Protein AF-A0A4Y2FHL4-F1 (afdb_monomer_lite)

pLDDT: mean 90.28, std 9.17, range [51.62, 98.31]

Organism: Araneus ventricosus (NCBI:txid182803)

Structure (mmCIF, N/CA/C/O backbone):
data_AF-A0A4Y2FHL4-F1
#
_entry.id   AF-A0A4Y2FHL4-F1
#
loop_
_atom_site.group_PDB
_atom_site.id
_atom_site.type_symbol
_atom_site.label_atom_id
_atom_site.label_alt_id
_atom_site.label_comp_id
_atom_site.label_asym_id
_atom_site.label_entity_id
_atom_site.label_seq_id
_atom_site.pdbx_PDB_ins_code
_atom_site.Cartn_x
_atom_site.Cartn_y
_atom_site.Cartn_z
_atom_site.occupancy
_atom_site.B_iso_or_equiv
_atom_site.auth_seq_id
_atom_site.auth_comp_id
_atom_site.auth_asym_id
_atom_site.auth_atom_id
_atom_site.pdbx_PDB_model_num
ATOM 1 N N . MET A 1 1 ? 1.681 26.586 -4.002 1.00 51.62 1 MET A N 1
ATOM 2 C CA . MET A 1 1 ? 2.089 25.466 -3.124 1.00 51.62 1 MET A CA 1
ATOM 3 C C . MET A 1 1 ? 2.380 24.261 -4.004 1.00 51.62 1 MET A C 1
ATOM 5 O O . MET A 1 1 ? 1.589 24.002 -4.900 1.00 51.62 1 MET A O 1
ATOM 9 N N . SER A 1 2 ? 3.513 23.582 -3.815 1.00 67.44 2 SER A N 1
ATOM 10 C CA . SER A 1 2 ? 3.850 22.358 -4.557 1.00 67.44 2 SER A CA 1
ATOM 11 C C . SER A 1 2 ? 3.529 21.154 -3.674 1.00 67.44 2 SER A C 1
ATOM 13 O O . SER A 1 2 ? 4.037 21.082 -2.556 1.00 67.44 2 SER A O 1
ATOM 15 N N . CYS A 1 3 ? 2.662 20.254 -4.138 1.0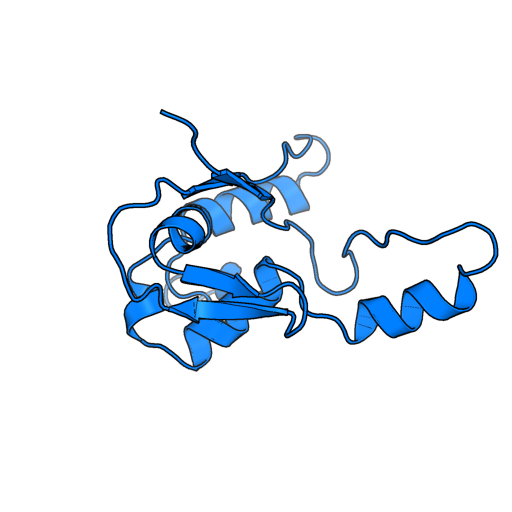0 75.88 3 CYS A N 1
ATOM 16 C CA . CYS A 1 3 ? 2.396 18.985 -3.464 1.00 75.88 3 CYS A CA 1
ATOM 17 C C . CYS A 1 3 ? 3.291 17.895 -4.064 1.00 75.88 3 CYS A C 1
ATOM 19 O O . CYS A 1 3 ? 3.451 17.800 -5.282 1.00 75.88 3 CYS A O 1
ATOM 21 N N . THR A 1 4 ? 3.882 17.059 -3.213 1.00 87.31 4 THR A N 1
ATOM 22 C CA . THR A 1 4 ? 4.641 15.893 -3.684 1.00 87.31 4 THR A CA 1
ATOM 23 C C . THR A 1 4 ? 3.667 14.747 -3.913 1.00 87.31 4 THR A C 1
ATOM 25 O O . THR A 1 4 ? 2.876 14.430 -3.032 1.00 87.31 4 THR A O 1
ATOM 28 N N . VAL A 1 5 ? 3.729 14.091 -5.070 1.00 89.12 5 VAL A N 1
ATOM 29 C CA . VAL A 1 5 ? 2.888 12.919 -5.357 1.00 89.12 5 VAL A CA 1
ATOM 30 C C . VAL A 1 5 ? 3.710 11.644 -5.209 1.00 89.12 5 VAL A C 1
ATOM 32 O O . VAL A 1 5 ? 4.761 11.500 -5.837 1.00 89.12 5 VAL A O 1
ATOM 35 N N . VAL A 1 6 ? 3.213 10.696 -4.416 1.00 93.25 6 VAL A N 1
ATOM 36 C CA . VAL A 1 6 ? 3.790 9.352 -4.286 1.00 93.25 6 VAL A CA 1
ATOM 37 C C . VAL A 1 6 ? 2.916 8.363 -5.045 1.00 93.25 6 VAL A C 1
ATOM 39 O O . VAL A 1 6 ? 1.717 8.262 -4.796 1.00 93.25 6 VAL A O 1
ATOM 42 N N . ARG A 1 7 ? 3.514 7.621 -5.984 1.00 94.00 7 ARG A N 1
ATOM 43 C CA . ARG A 1 7 ? 2.818 6.541 -6.692 1.00 94.00 7 ARG A CA 1
ATOM 44 C C . ARG A 1 7 ? 2.715 5.318 -5.788 1.00 94.00 7 ARG A C 1
ATOM 46 O O . ARG A 1 7 ? 3.729 4.776 -5.347 1.00 94.00 7 ARG A O 1
ATOM 53 N N . LEU A 1 8 ? 1.486 4.901 -5.534 1.00 96.50 8 LEU A N 1
ATOM 54 C CA . LEU A 1 8 ? 1.162 3.743 -4.716 1.00 96.50 8 LEU A CA 1
ATOM 55 C C . LEU A 1 8 ? 0.970 2.517 -5.608 1.00 96.50 8 LEU A C 1
ATOM 57 O O . LEU A 1 8 ? 0.328 2.604 -6.653 1.00 96.50 8 LEU A O 1
ATOM 61 N N . ALA A 1 9 ? 1.578 1.399 -5.229 1.00 96.19 9 ALA A N 1
ATOM 62 C CA . ALA A 1 9 ? 1.552 0.168 -5.997 1.00 96.19 9 ALA A CA 1
ATOM 63 C C . ALA A 1 9 ? 0.211 -0.554 -5.803 1.00 96.19 9 ALA A C 1
ATOM 65 O O . ALA A 1 9 ? -0.346 -0.567 -4.710 1.00 96.19 9 ALA A O 1
ATOM 66 N N . VAL A 1 10 ? -0.304 -1.160 -6.872 1.00 96.06 10 VAL A N 1
ATOM 67 C CA . VAL A 1 10 ? -1.520 -1.985 -6.844 1.00 96.06 10 VAL A CA 1
ATOM 68 C C . VAL A 1 10 ? -1.242 -3.215 -7.693 1.00 96.06 10 VAL A C 1
ATOM 70 O O . VAL A 1 10 ? -1.203 -3.129 -8.918 1.00 96.06 10 VAL A O 1
ATOM 73 N N . HIS A 1 11 ? -0.978 -4.339 -7.038 1.00 95.12 11 HIS A N 1
ATOM 74 C CA . HIS A 1 11 ? -0.645 -5.607 -7.679 1.00 95.12 11 HIS A CA 1
ATOM 75 C C . HIS A 1 11 ? -0.954 -6.765 -6.732 1.00 95.12 11 HIS A C 1
ATOM 77 O O . HIS A 1 11 ? -1.049 -6.560 -5.526 1.00 95.12 11 HIS A O 1
ATOM 83 N N . PHE A 1 12 ? -1.074 -7.967 -7.280 1.00 94.62 12 PHE A N 1
ATOM 84 C CA . PHE A 1 12 ? -1.107 -9.212 -6.514 1.00 94.62 12 PHE A CA 1
ATOM 85 C C . PHE A 1 12 ? 0.316 -9.699 -6.195 1.00 94.62 12 PHE A C 1
ATOM 87 O O . PHE A 1 12 ? 1.274 -9.156 -6.766 1.00 94.62 12 PHE A O 1
ATOM 94 N N . PRO A 1 13 ? 0.481 -10.702 -5.307 1.00 92.69 13 PRO A N 1
ATOM 95 C CA . PRO A 1 13 ? 1.754 -11.402 -5.152 1.00 92.69 13 PRO A CA 1
ATOM 96 C C . PRO A 1 13 ? 2.361 -11.758 -6.512 1.00 92.69 13 PRO A C 1
ATOM 98 O O . PRO A 1 13 ? 1.643 -12.184 -7.415 1.00 92.69 13 PRO A O 1
ATOM 101 N N . ASP A 1 14 ? 3.659 -11.501 -6.666 1.00 89.19 14 ASP A N 1
ATOM 102 C CA . ASP A 1 14 ? 4.456 -11.807 -7.863 1.00 89.19 14 ASP A CA 1
ATOM 103 C C . ASP A 1 14 ? 4.008 -11.133 -9.174 1.00 89.19 14 ASP A C 1
ATOM 105 O O . ASP A 1 14 ? 4.547 -11.409 -10.242 1.00 89.19 14 ASP A O 1
ATOM 109 N N . GLN A 1 15 ? 3.072 -10.182 -9.100 1.00 91.25 15 GLN A N 1
ATOM 110 C CA . GLN A 1 15 ? 2.606 -9.378 -10.235 1.00 91.25 15 GLN A CA 1
ATOM 111 C C . GLN A 1 15 ? 3.062 -7.912 -10.156 1.00 91.25 15 GLN A C 1
ATOM 113 O O . GLN A 1 15 ? 2.445 -7.023 -10.752 1.00 91.25 15 GLN A O 1
ATOM 118 N N . GLN A 1 16 ? 4.111 -7.620 -9.383 1.00 90.50 16 GLN A N 1
ATOM 119 C CA . GLN A 1 16 ? 4.711 -6.288 -9.330 1.00 90.50 16 GLN A CA 1
ATOM 120 C C . GLN A 1 16 ? 5.297 -5.879 -10.688 1.00 90.50 16 GLN A C 1
ATOM 122 O O . GLN A 1 16 ? 5.945 -6.663 -11.376 1.00 90.50 16 GLN A O 1
ATOM 127 N N . ALA A 1 17 ? 5.121 -4.609 -11.054 1.00 86.81 17 ALA A N 1
ATOM 128 C CA . ALA A 1 17 ? 5.764 -4.053 -12.238 1.00 86.81 17 ALA A CA 1
ATOM 129 C C . ALA A 1 17 ? 7.286 -3.968 -12.034 1.00 86.81 17 ALA A C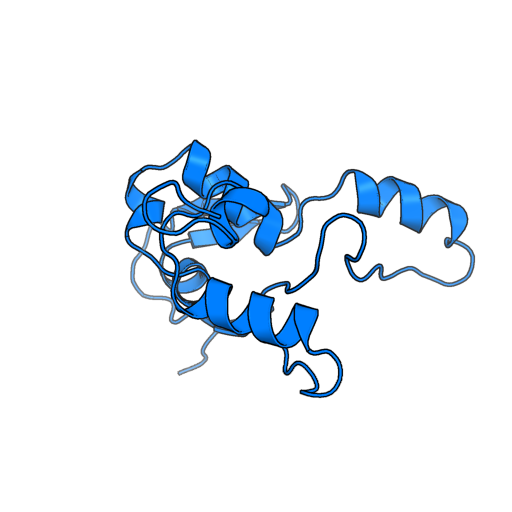 1
ATOM 131 O O . ALA A 1 17 ? 7.756 -3.379 -11.056 1.00 86.81 17 ALA A O 1
ATOM 132 N N . ILE A 1 18 ? 8.046 -4.511 -12.985 1.00 89.00 18 ILE A N 1
ATOM 133 C CA . ILE A 1 18 ? 9.511 -4.498 -12.989 1.00 89.00 18 ILE A CA 1
ATOM 134 C C . ILE A 1 18 ? 9.981 -3.517 -14.060 1.00 89.00 18 ILE A C 1
ATOM 136 O O . ILE A 1 18 ? 9.549 -3.586 -15.206 1.00 89.00 18 ILE A O 1
ATOM 140 N N . VAL A 1 19 ? 10.866 -2.597 -13.679 1.00 87.00 19 VAL A N 1
ATOM 141 C CA . VAL A 1 19 ? 11.543 -1.688 -14.612 1.00 87.00 19 VAL A CA 1
ATOM 142 C C . VAL A 1 19 ? 13.014 -2.074 -14.655 1.00 87.00 19 VAL A C 1
ATOM 144 O O . VAL A 1 19 ? 13.653 -2.194 -13.606 1.00 87.00 19 VAL A O 1
ATOM 147 N N . TYR A 1 20 ? 13.540 -2.263 -15.858 1.00 90.75 20 TYR A N 1
ATOM 148 C CA . TYR A 1 20 ? 14.915 -2.678 -16.112 1.00 90.75 20 TYR A CA 1
ATOM 149 C C . TYR A 1 20 ? 15.482 -1.944 -17.328 1.00 90.75 20 TYR A C 1
ATOM 151 O O . TYR A 1 20 ? 14.736 -1.326 -18.090 1.00 90.75 20 TYR A O 1
ATOM 159 N N . GLN A 1 21 ? 16.807 -1.955 -17.452 1.00 92.44 21 GLN A N 1
ATOM 160 C CA . GLN A 1 21 ? 17.500 -1.485 -18.648 1.00 92.44 21 GLN A CA 1
ATOM 161 C C . GLN A 1 21 ? 17.723 -2.662 -19.594 1.00 92.44 21 GLN A C 1
ATOM 163 O O . GLN A 1 21 ? 17.875 -3.789 -19.125 1.00 92.44 21 GLN A O 1
ATOM 168 N N . ASP A 1 22 ? 17.752 -2.377 -20.892 1.00 93.56 22 ASP A N 1
ATOM 169 C CA . ASP A 1 22 ? 18.034 -3.364 -21.938 1.00 93.56 22 ASP A CA 1
ATOM 170 C C . ASP A 1 22 ? 19.329 -4.131 -21.619 1.00 93.56 22 ASP A C 1
ATOM 172 O O . ASP A 1 22 ? 20.357 -3.518 -21.310 1.00 93.56 22 ASP A O 1
ATOM 176 N N . GLY A 1 23 ? 19.258 -5.463 -21.611 1.00 92.44 23 GLY A N 1
ATOM 177 C CA . GLY A 1 23 ? 20.364 -6.351 -21.235 1.00 92.44 23 GLY A CA 1
ATOM 178 C C . GLY A 1 23 ? 20.479 -6.670 -19.736 1.00 92.44 23 GLY A C 1
ATOM 179 O O . GLY A 1 23 ? 21.443 -7.316 -19.327 1.00 92.44 23 GLY A O 1
ATOM 180 N N . GLN A 1 24 ? 19.543 -6.214 -18.895 1.00 93.50 24 GLN A N 1
ATOM 181 C CA . GLN A 1 24 ? 19.480 -6.535 -17.458 1.00 93.50 24 GLN A CA 1
ATOM 182 C C . GLN A 1 24 ? 18.228 -7.335 -17.065 1.00 93.50 24 GLN A C 1
ATOM 184 O O . GLN A 1 24 ? 17.855 -7.352 -15.887 1.00 93.50 24 GLN A O 1
ATOM 189 N N . GLU A 1 25 ? 17.557 -7.958 -18.030 1.00 91.50 25 GLU A N 1
ATOM 190 C CA . GLU A 1 25 ? 16.311 -8.712 -17.860 1.00 91.50 25 GLU A CA 1
ATOM 191 C C . GLU A 1 25 ? 16.468 -9.799 -16.789 1.00 91.50 25 GLU A C 1
ATOM 193 O O . GLU A 1 25 ? 15.695 -9.852 -15.827 1.00 91.50 25 GLU A O 1
ATOM 198 N N . ASP A 1 26 ? 17.526 -10.604 -16.919 1.00 91.19 26 ASP A N 1
ATOM 199 C CA . ASP A 1 26 ? 17.792 -11.770 -16.071 1.00 91.19 26 ASP A CA 1
ATOM 200 C C . ASP A 1 26 ? 18.066 -11.385 -14.612 1.00 91.19 26 ASP A C 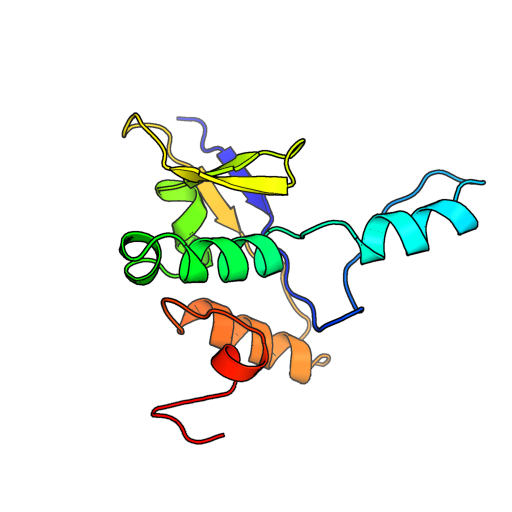1
ATOM 202 O O . ASP A 1 26 ? 17.708 -12.107 -13.682 1.00 91.19 26 ASP A O 1
ATOM 206 N N . GLU A 1 27 ? 18.649 -10.208 -14.382 1.00 91.31 27 GLU A N 1
ATOM 207 C CA . GLU A 1 27 ? 18.889 -9.688 -13.036 1.00 91.31 27 GLU A CA 1
ATOM 208 C C . GLU A 1 27 ? 17.677 -8.938 -12.466 1.00 91.31 27 GLU A C 1
ATOM 210 O O . GLU A 1 27 ? 17.547 -8.768 -11.250 1.00 91.31 27 GLU A O 1
ATOM 215 N N . ALA A 1 28 ? 16.780 -8.442 -13.318 1.00 90.12 28 ALA A N 1
ATOM 216 C CA . ALA A 1 28 ? 15.659 -7.619 -12.888 1.00 90.12 28 ALA A CA 1
ATOM 217 C C . ALA A 1 28 ? 14.614 -8.407 -12.103 1.00 90.12 28 ALA A C 1
ATOM 219 O O . ALA A 1 28 ? 14.116 -7.912 -11.089 1.00 90.12 28 ALA A O 1
ATOM 220 N N . VAL A 1 29 ? 14.328 -9.632 -12.540 1.00 87.44 29 VAL A N 1
ATOM 221 C CA . VAL A 1 29 ? 13.382 -10.544 -11.887 1.00 87.44 29 VAL A CA 1
ATOM 222 C C . VAL A 1 29 ? 13.795 -10.874 -10.444 1.00 87.44 29 VAL A C 1
ATOM 224 O O . VAL A 1 29 ? 13.018 -10.571 -9.533 1.00 87.44 29 VAL A O 1
ATOM 227 N N . PRO A 1 30 ? 15.007 -11.403 -10.166 1.00 89.88 30 PRO A N 1
ATOM 228 C CA . PRO A 1 30 ? 15.412 -11.730 -8.798 1.00 89.88 30 PRO A CA 1
ATOM 229 C C . PRO A 1 30 ? 15.531 -10.487 -7.903 1.00 89.88 30 PRO A C 1
ATOM 231 O O . PRO A 1 30 ? 15.177 -10.532 -6.721 1.00 89.88 30 PRO A O 1
ATOM 234 N N . ARG A 1 31 ? 15.951 -9.338 -8.454 1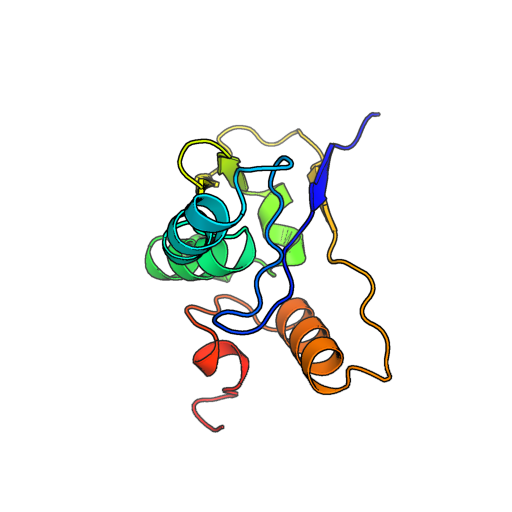.00 87.12 31 ARG A N 1
ATOM 235 C CA . ARG A 1 31 ? 15.933 -8.068 -7.708 1.00 87.12 31 ARG A CA 1
ATOM 236 C C . ARG A 1 31 ? 14.516 -7.655 -7.327 1.00 87.12 31 ARG A C 1
ATOM 238 O O . ARG A 1 31 ? 14.308 -7.180 -6.217 1.00 87.12 31 ARG A O 1
ATOM 245 N N . ALA A 1 32 ? 13.545 -7.798 -8.226 1.00 87.25 32 ALA A N 1
ATOM 246 C CA . ALA A 1 32 ? 12.162 -7.432 -7.945 1.00 87.25 32 ALA A CA 1
ATOM 247 C C . ALA A 1 32 ? 11.506 -8.364 -6.920 1.00 87.25 32 ALA A C 1
ATOM 249 O O . ALA A 1 32 ? 10.743 -7.884 -6.089 1.00 87.25 32 ALA A O 1
ATOM 250 N N . ALA A 1 33 ? 11.831 -9.659 -6.940 1.00 85.75 33 ALA A N 1
ATOM 251 C CA . ALA A 1 33 ? 11.287 -10.643 -6.001 1.00 85.75 33 ALA A CA 1
ATOM 252 C C . ALA A 1 33 ? 11.649 -10.345 -4.534 1.00 85.75 33 ALA A C 1
ATOM 254 O O . ALA A 1 33 ? 10.874 -10.626 -3.626 1.00 85.75 33 ALA A O 1
ATOM 255 N N . THR A 1 34 ? 12.816 -9.743 -4.291 1.00 85.12 34 THR A N 1
ATOM 256 C CA . THR A 1 34 ? 13.290 -9.399 -2.936 1.00 85.12 34 THR A CA 1
ATOM 257 C C . THR A 1 34 ? 12.954 -7.967 -2.519 1.00 85.12 34 THR A C 1
ATOM 259 O O . THR A 1 34 ? 13.101 -7.599 -1.351 1.00 85.12 34 THR A O 1
ATOM 262 N N . ARG A 1 35 ? 12.509 -7.129 -3.459 1.00 88.88 35 ARG A N 1
ATOM 263 C CA . ARG A 1 35 ? 12.323 -5.697 -3.241 1.00 88.88 35 ARG A CA 1
ATOM 264 C C . ARG A 1 35 ? 10.888 -5.388 -2.831 1.00 88.88 35 ARG A C 1
ATOM 266 O O . ARG A 1 35 ? 9.950 -5.627 -3.582 1.00 88.88 35 ARG A O 1
ATOM 273 N N . GLN A 1 36 ? 10.723 -4.755 -1.671 1.00 93.88 36 GLN A N 1
ATOM 274 C CA . GLN A 1 36 ? 9.407 -4.278 -1.246 1.00 93.88 36 GLN A CA 1
ATOM 275 C C . GLN A 1 36 ? 8.864 -3.212 -2.208 1.00 93.88 36 GLN A C 1
ATOM 277 O O . GLN A 1 36 ? 9.596 -2.334 -2.658 1.00 93.88 36 GLN A O 1
ATOM 282 N N . THR A 1 37 ? 7.568 -3.253 -2.498 1.00 95.81 37 THR A N 1
ATOM 283 C CA . THR A 1 37 ? 6.838 -2.161 -3.153 1.00 95.81 37 THR A CA 1
ATOM 284 C C . THR A 1 37 ? 6.251 -1.227 -2.095 1.00 95.81 37 THR A C 1
ATOM 286 O O . THR A 1 37 ? 6.278 -1.525 -0.903 1.00 95.81 37 THR A O 1
ATOM 289 N N . THR A 1 38 ? 5.674 -0.090 -2.495 1.00 97.19 38 THR A N 1
ATOM 290 C CA . THR A 1 38 ? 4.949 0.773 -1.544 1.00 97.19 38 THR A CA 1
ATOM 291 C C . THR A 1 38 ? 3.791 0.041 -0.862 1.00 97.19 38 THR A C 1
ATOM 293 O O . THR A 1 38 ? 3.447 0.398 0.261 1.00 97.19 38 THR A O 1
ATOM 296 N N . LEU A 1 39 ? 3.200 -0.967 -1.517 1.00 97.56 39 LEU A N 1
AT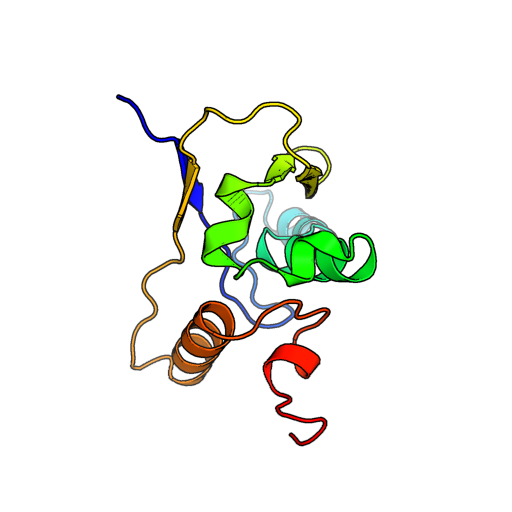OM 297 C CA . LEU A 1 39 ? 2.120 -1.797 -0.979 1.00 97.56 39 LEU A CA 1
ATOM 298 C C . LEU A 1 39 ? 2.643 -2.814 0.039 1.00 97.56 39 LEU A C 1
ATOM 300 O O . LEU A 1 39 ? 2.195 -2.827 1.179 1.00 97.56 39 LEU A O 1
ATOM 304 N N . THR A 1 40 ? 3.642 -3.620 -0.324 1.00 97.31 40 THR A N 1
ATOM 305 C CA . THR A 1 40 ? 4.182 -4.625 0.609 1.00 97.31 40 THR A CA 1
ATOM 306 C C . THR A 1 40 ? 4.915 -3.978 1.784 1.00 97.31 40 THR A C 1
ATOM 308 O O . THR A 1 40 ? 4.901 -4.510 2.887 1.00 97.31 40 THR A O 1
ATOM 311 N N . ALA A 1 41 ? 5.518 -2.804 1.582 1.00 97.94 41 ALA A N 1
ATOM 312 C CA . ALA A 1 41 ? 6.082 -2.019 2.673 1.00 97.94 41 ALA A CA 1
ATOM 313 C C . ALA A 1 41 ? 5.004 -1.446 3.601 1.00 97.94 41 ALA A C 1
ATOM 315 O O . ALA A 1 41 ? 5.287 -1.226 4.773 1.00 97.94 41 ALA A O 1
ATOM 316 N N . TRP A 1 42 ? 3.791 -1.168 3.105 1.00 98.31 42 TRP A N 1
ATOM 317 C CA . TRP A 1 42 ? 2.676 -0.733 3.955 1.00 98.31 42 TRP A CA 1
ATOM 318 C C . TRP A 1 42 ? 2.183 -1.876 4.842 1.00 98.31 42 TRP A C 1
ATOM 320 O O . TRP A 1 42 ? 1.990 -1.672 6.033 1.00 98.31 42 TRP A O 1
ATOM 330 N N . PHE A 1 43 ? 2.096 -3.093 4.302 1.00 97.94 43 PHE A N 1
ATOM 331 C CA . PHE A 1 43 ? 1.835 -4.284 5.111 1.00 97.94 43 PHE A CA 1
ATOM 332 C C . PHE A 1 43 ? 2.869 -4.455 6.221 1.00 97.94 43 PHE A C 1
ATOM 334 O O . PHE A 1 43 ? 2.517 -4.694 7.372 1.00 97.94 43 PHE A O 1
ATOM 341 N N . GLU A 1 44 ? 4.150 -4.302 5.883 1.00 98.06 44 GLU A N 1
ATOM 342 C CA . GLU A 1 44 ? 5.222 -4.412 6.867 1.00 98.06 44 GLU A CA 1
ATOM 343 C C . GLU A 1 44 ? 5.192 -3.266 7.884 1.00 98.06 44 GLU A C 1
ATOM 345 O O . GLU A 1 44 ? 5.425 -3.496 9.064 1.00 98.06 44 GLU A O 1
ATOM 350 N N . LEU A 1 45 ? 4.846 -2.047 7.468 1.00 98.25 45 LEU A N 1
ATOM 351 C CA . LEU A 1 45 ? 4.614 -0.937 8.390 1.00 98.25 45 LEU A CA 1
ATOM 352 C C . LEU A 1 45 ? 3.502 -1.282 9.389 1.00 98.25 45 LEU A C 1
ATOM 354 O O . LEU A 1 45 ? 3.725 -1.172 10.589 1.00 98.25 45 LEU A O 1
ATOM 358 N N . ASN A 1 46 ? 2.359 -1.769 8.904 1.00 98.00 46 ASN A N 1
ATOM 359 C CA . ASN A 1 46 ? 1.215 -2.106 9.747 1.00 98.00 46 ASN A CA 1
ATOM 360 C C . ASN A 1 46 ? 1.534 -3.222 10.750 1.00 98.00 46 ASN A C 1
ATOM 362 O O . ASN A 1 46 ? 0.997 -3.227 11.849 1.00 98.00 46 ASN A O 1
ATOM 366 N N . LYS A 1 47 ? 2.442 -4.151 10.443 1.00 97.62 47 LYS A N 1
ATOM 367 C CA . LYS A 1 47 ? 2.878 -5.148 11.439 1.00 97.62 47 LYS A CA 1
ATOM 368 C C . LYS A 1 47 ? 3.687 -4.548 12.590 1.00 97.62 47 LYS A C 1
ATOM 370 O O . LYS A 1 47 ? 3.723 -5.134 13.665 1.00 97.62 47 LYS A O 1
ATOM 375 N N . ASN A 1 48 ? 4.382 -3.439 12.341 1.00 97.25 48 ASN A N 1
ATOM 376 C CA . ASN A 1 48 ? 5.428 -2.923 13.223 1.00 97.25 48 ASN A CA 1
ATOM 377 C C . ASN A 1 48 ? 5.074 -1.582 13.896 1.00 97.25 48 ASN A C 1
ATOM 379 O O . ASN A 1 48 ? 5.764 -1.184 14.832 1.00 97.25 48 ASN A O 1
ATOM 383 N N . ASP A 1 49 ? 4.046 -0.870 13.428 1.00 96.56 49 ASP A N 1
ATOM 384 C CA . ASP A 1 49 ? 3.615 0.427 13.962 1.00 96.56 49 ASP A CA 1
ATOM 385 C C . ASP A 1 49 ? 2.085 0.481 14.078 1.00 96.56 49 ASP A C 1
ATOM 387 O O . ASP A 1 49 ? 1.389 0.628 13.075 1.00 96.56 49 ASP A O 1
ATOM 391 N N . GLU A 1 50 ? 1.552 0.394 15.297 1.00 95.88 50 GLU A N 1
ATOM 392 C CA . GLU A 1 50 ? 0.103 0.438 15.551 1.00 95.88 50 GLU A CA 1
ATOM 393 C C . GLU A 1 50 ? -0.546 1.748 15.081 1.00 95.88 50 GLU A C 1
ATOM 395 O O . GLU A 1 50 ? -1.689 1.739 14.635 1.00 95.88 50 GLU A O 1
ATOM 400 N N . ASP A 1 51 ? 0.177 2.875 15.097 1.00 95.69 51 ASP A N 1
ATOM 401 C CA . ASP A 1 51 ? -0.380 4.159 14.648 1.00 95.69 51 ASP A CA 1
ATOM 402 C C . ASP A 1 51 ? -0.731 4.136 13.155 1.00 95.69 51 ASP A C 1
ATOM 404 O O . ASP A 1 51 ? -1.677 4.788 12.714 1.00 95.69 51 ASP A O 1
ATOM 408 N N . SER A 1 52 ? -0.014 3.328 12.369 1.00 96.25 52 SER A N 1
ATOM 409 C CA . SER A 1 52 ? -0.276 3.202 10.936 1.00 96.25 52 SER A CA 1
ATOM 410 C C . SER A 1 52 ? -1.640 2.574 10.619 1.00 96.25 52 SER A C 1
ATOM 412 O O . SER A 1 52 ? -2.175 2.797 9.531 1.00 96.25 52 SER A O 1
ATOM 414 N N . HIS A 1 53 ? -2.257 1.876 11.584 1.00 96.75 53 HIS A N 1
ATOM 415 C CA . HIS A 1 53 ? -3.599 1.301 11.445 1.00 96.75 53 HIS A CA 1
ATOM 416 C C . HIS A 1 53 ? -4.692 2.367 11.385 1.00 96.75 53 HIS A C 1
ATOM 418 O O . HIS A 1 53 ? -5.790 2.082 10.919 1.00 96.75 53 HIS A O 1
ATOM 424 N N . ASN A 1 54 ? -4.394 3.603 11.786 1.00 96.00 54 ASN A N 1
ATOM 425 C CA . ASN A 1 54 ? -5.339 4.716 11.723 1.00 96.00 54 ASN A CA 1
ATOM 426 C C . ASN A 1 54 ? -5.472 5.319 10.314 1.00 96.00 54 ASN A C 1
ATOM 428 O O . ASN A 1 54 ? -6.327 6.179 10.099 1.00 96.00 54 ASN A O 1
ATOM 432 N N . TYR A 1 55 ? -4.647 4.892 9.351 1.00 95.81 55 TYR A N 1
ATOM 433 C CA . TYR A 1 55 ? -4.572 5.512 8.028 1.00 95.81 55 TYR A CA 1
ATOM 434 C C . TYR A 1 55 ? -4.828 4.512 6.899 1.00 95.81 55 TYR A C 1
ATOM 436 O O . TYR A 1 55 ? -4.309 3.393 6.883 1.00 95.81 55 TYR A O 1
ATOM 444 N N . LEU A 1 56 ? -5.611 4.940 5.903 1.00 96.44 56 LEU A N 1
ATOM 445 C CA . LEU A 1 56 ? -5.793 4.180 4.668 1.00 96.44 56 LEU A CA 1
ATOM 446 C C . LEU A 1 56 ? -4.490 4.159 3.882 1.00 96.44 56 LEU A C 1
ATOM 448 O O . LEU A 1 56 ? -3.690 5.093 3.959 1.00 96.44 56 LEU A O 1
ATOM 452 N N . TYR A 1 57 ? -4.321 3.154 3.025 1.00 97.38 57 TYR A N 1
ATOM 453 C CA . TYR A 1 57 ? -3.144 3.051 2.164 1.00 97.38 57 TYR A CA 1
ATOM 454 C C . TYR A 1 57 ? -2.869 4.338 1.358 1.00 97.38 57 TYR A C 1
ATOM 456 O O . TYR A 1 57 ? -1.716 4.739 1.186 1.00 97.38 57 TYR A O 1
ATOM 464 N N . THR A 1 58 ? -3.921 5.029 0.902 1.00 95.75 58 THR A N 1
ATOM 465 C CA . THR A 1 58 ? -3.817 6.314 0.185 1.00 95.75 58 THR A CA 1
ATOM 466 C C . THR A 1 58 ? -3.336 7.477 1.036 1.00 95.75 58 THR A C 1
ATOM 468 O O . THR A 1 58 ? -2.762 8.425 0.494 1.00 95.75 58 THR A O 1
ATOM 471 N N . ASP A 1 59 ? -3.546 7.393 2.344 1.00 94.88 59 ASP A N 1
ATOM 472 C CA . ASP A 1 59 ? -3.296 8.477 3.283 1.00 94.88 59 ASP A CA 1
ATOM 473 C C . ASP A 1 59 ? -1.933 8.340 3.954 1.00 94.88 59 ASP A C 1
ATOM 475 O O . ASP A 1 59 ? -1.359 9.355 4.340 1.00 94.88 59 ASP A O 1
ATOM 479 N N . ILE A 1 60 ? -1.356 7.131 3.980 1.00 95.62 60 ILE A N 1
ATOM 480 C CA . ILE A 1 60 ? -0.010 6.849 4.502 1.00 95.62 60 ILE A CA 1
ATOM 481 C C . ILE A 1 60 ? 1.036 7.889 4.077 1.00 95.62 60 ILE A C 1
ATOM 483 O O . ILE A 1 60 ? 1.763 8.353 4.953 1.00 95.62 60 ILE A O 1
ATOM 487 N N . PRO A 1 61 ? 1.126 8.338 2.806 1.00 94.56 61 PRO A N 1
ATOM 488 C CA . PRO A 1 61 ? 2.138 9.317 2.405 1.00 94.56 61 PRO A CA 1
ATOM 489 C C . PRO A 1 61 ? 2.041 10.679 3.104 1.00 94.56 61 PRO A C 1
ATOM 491 O O . PRO A 1 61 ? 3.032 11.407 3.114 1.00 94.56 61 PRO A O 1
ATOM 494 N N . HIS A 1 62 ? 0.887 11.030 3.683 1.00 91.75 62 HIS A N 1
ATOM 495 C CA . HIS A 1 62 ? 0.729 12.252 4.476 1.00 91.75 62 HIS A CA 1
ATOM 496 C C . HIS A 1 62 ? 1.449 12.157 5.830 1.00 91.75 62 HIS A C 1
ATOM 498 O O . HIS A 1 62 ? 1.935 13.169 6.331 1.00 91.75 62 HIS A O 1
ATOM 504 N N . TYR A 1 63 ? 1.559 10.948 6.392 1.00 92.56 63 TYR A N 1
ATOM 505 C CA . TYR A 1 63 ? 2.103 10.687 7.733 1.00 92.56 63 TYR A CA 1
ATOM 506 C C . TYR A 1 63 ? 3.464 9.975 7.705 1.00 92.56 63 TYR A C 1
ATOM 508 O O . TYR A 1 63 ? 4.236 10.039 8.663 1.00 92.56 63 TYR A O 1
ATOM 516 N N . TYR A 1 64 ? 3.794 9.323 6.590 1.00 94.38 64 TYR A N 1
ATOM 517 C CA . TYR A 1 64 ? 5.001 8.527 6.407 1.00 94.38 64 TYR A CA 1
ATOM 518 C C . TYR A 1 64 ? 5.693 8.866 5.085 1.00 94.38 64 TYR A C 1
ATOM 520 O O . TYR A 1 64 ? 5.065 9.046 4.043 1.00 94.38 64 TYR A O 1
ATOM 528 N N . ILE A 1 65 ? 7.027 8.886 5.092 1.00 93.12 65 ILE A N 1
ATOM 529 C CA . ILE A 1 65 ? 7.841 9.029 3.881 1.00 93.12 65 ILE A CA 1
ATOM 530 C C . ILE A 1 65 ? 8.314 7.654 3.423 1.00 93.12 65 ILE A C 1
ATOM 532 O O . ILE A 1 65 ? 8.871 6.885 4.206 1.00 93.12 65 ILE A O 1
ATOM 536 N N . PHE A 1 66 ? 8.163 7.373 2.128 1.00 94.31 66 PHE A N 1
ATOM 537 C CA . PHE A 1 66 ? 8.741 6.177 1.526 1.00 94.31 66 PHE A CA 1
ATOM 538 C C . PHE A 1 66 ? 10.235 6.366 1.244 1.00 94.31 66 PHE A C 1
ATOM 540 O O . PHE A 1 66 ? 10.630 7.129 0.355 1.00 94.31 66 PHE A O 1
ATOM 547 N N . ASN A 1 67 ? 11.078 5.643 1.975 1.00 93.75 67 ASN A N 1
ATOM 548 C CA . ASN A 1 67 ? 12.509 5.593 1.730 1.00 93.75 67 ASN A CA 1
ATOM 549 C C . ASN A 1 67 ? 12.796 4.638 0.568 1.00 93.75 67 ASN A C 1
ATOM 551 O O . ASN A 1 67 ? 12.721 3.426 0.724 1.00 93.75 67 ASN A O 1
ATOM 555 N N . LYS A 1 68 ? 13.161 5.179 -0.598 1.00 90.69 68 LYS A N 1
ATOM 556 C CA . LYS A 1 68 ? 13.417 4.392 -1.820 1.00 90.69 68 LYS A CA 1
ATOM 557 C C . LYS A 1 68 ? 14.706 3.560 -1.795 1.00 90.69 68 LYS A C 1
ATOM 559 O O . LYS A 1 68 ? 14.895 2.742 -2.691 1.00 90.69 68 LYS A O 1
ATOM 564 N N . ILE A 1 69 ? 15.596 3.801 -0.832 1.00 90.69 69 ILE A N 1
ATOM 565 C CA . ILE A 1 69 ? 16.838 3.035 -0.665 1.00 90.69 69 ILE A CA 1
ATOM 566 C C . ILE A 1 69 ? 16.550 1.823 0.220 1.00 90.69 69 ILE A C 1
ATOM 568 O O . ILE A 1 69 ? 16.798 0.694 -0.180 1.00 90.69 69 ILE A O 1
ATOM 572 N N . ALA A 1 70 ? 15.953 2.057 1.390 1.00 93.25 70 ALA A N 1
ATOM 573 C CA . ALA A 1 70 ? 15.580 1.000 2.329 1.00 93.25 70 ALA A CA 1
ATOM 574 C C . ALA A 1 70 ? 14.251 0.301 1.979 1.00 93.25 70 ALA A C 1
ATOM 576 O O . ALA A 1 70 ? 13.880 -0.658 2.643 1.00 93.25 70 ALA A O 1
ATOM 577 N N . MET A 1 71 ? 13.529 0.805 0.974 1.00 93.56 71 MET A N 1
ATOM 578 C CA . MET A 1 71 ? 12.214 0.344 0.511 1.00 93.56 71 MET A CA 1
ATOM 579 C C . MET A 1 71 ? 11.156 0.235 1.613 1.00 93.56 71 MET A C 1
ATOM 581 O O . MET A 1 71 ? 10.313 -0.648 1.575 1.00 93.56 71 MET A O 1
ATOM 585 N N . LYS A 1 72 ? 11.173 1.168 2.569 1.00 96.31 72 LYS A N 1
ATOM 586 C CA . LYS A 1 72 ? 10.302 1.151 3.752 1.00 96.31 72 LYS A CA 1
ATOM 587 C C . LYS A 1 72 ? 9.614 2.487 3.988 1.00 96.31 72 LYS A C 1
ATOM 589 O O . LYS A 1 72 ? 10.156 3.540 3.641 1.00 96.31 72 LYS A O 1
ATOM 594 N N . TRP A 1 73 ? 8.458 2.447 4.638 1.00 96.75 73 TRP A N 1
ATOM 595 C CA . TRP A 1 73 ? 7.817 3.640 5.183 1.00 96.75 73 TRP A CA 1
ATOM 596 C C . TRP A 1 73 ? 8.489 4.058 6.491 1.00 96.75 73 TRP A C 1
ATOM 598 O O . TRP A 1 73 ? 8.858 3.220 7.311 1.00 96.75 73 TRP A O 1
ATOM 608 N N . GLN A 1 74 ? 8.691 5.360 6.672 1.00 94.69 74 GLN A N 1
ATOM 609 C CA . GLN A 1 74 ? 9.275 5.934 7.883 1.00 94.69 74 GLN A CA 1
ATOM 610 C C . GLN A 1 74 ? 8.400 7.078 8.376 1.00 94.69 74 GLN A C 1
ATOM 612 O O . GLN A 1 74 ? 7.997 7.925 7.576 1.00 94.69 74 GLN A O 1
ATOM 617 N N . LYS A 1 75 ? 8.124 7.106 9.681 1.00 92.50 75 LYS A N 1
ATOM 618 C CA . LYS A 1 75 ? 7.261 8.115 10.298 1.00 92.50 75 LYS A CA 1
ATOM 619 C C . LYS A 1 75 ? 7.810 9.520 10.066 1.00 92.50 75 LYS A C 1
ATOM 621 O O . LYS A 1 75 ? 9.009 9.770 10.231 1.00 92.50 75 LYS A O 1
ATOM 626 N N . LEU A 1 76 ? 6.941 10.433 9.648 1.00 86.88 76 LEU A N 1
ATOM 627 C CA . LEU A 1 76 ? 7.304 11.818 9.392 1.00 86.88 76 LEU A CA 1
ATOM 628 C C . LEU A 1 76 ? 7.446 12.567 10.726 1.00 86.88 76 LEU A C 1
ATOM 630 O O . LEU A 1 76 ? 6.511 12.625 11.511 1.00 86.88 76 LEU A O 1
ATOM 634 N N . GLN A 1 77 ? 8.611 13.170 10.980 1.00 74.88 77 GLN A N 1
ATOM 635 C CA . GLN A 1 77 ? 8.852 13.922 12.224 1.00 74.88 77 GLN A CA 1
ATOM 636 C C . GLN A 1 77 ? 8.311 15.361 12.209 1.00 74.88 77 GLN A C 1
ATOM 638 O O . GLN A 1 77 ? 8.318 16.024 13.241 1.00 74.88 77 GLN A O 1
ATOM 643 N N . ARG A 1 78 ? 7.915 15.893 11.044 1.00 68.69 78 ARG A N 1
ATOM 644 C CA . ARG A 1 78 ? 7.453 17.282 10.897 1.00 68.69 78 ARG A CA 1
ATOM 645 C C . ARG A 1 78 ? 6.180 17.341 10.071 1.00 68.69 78 ARG A C 1
ATOM 647 O O . ARG A 1 78 ? 6.205 17.025 8.884 1.00 68.69 78 ARG A O 1
ATOM 654 N N . GLU A 1 79 ? 5.109 17.815 10.685 1.00 63.31 79 GLU A N 1
ATOM 655 C CA . GLU A 1 79 ? 3.876 18.185 9.997 1.00 63.31 79 GLU A CA 1
ATOM 656 C C . GLU A 1 79 ? 4.152 19.399 9.089 1.00 63.31 79 GLU A C 1
ATOM 658 O O . GLU A 1 79 ? 4.805 20.356 9.505 1.00 63.31 79 GLU A O 1
ATOM 663 N N . GLY A 1 80 ? 3.727 19.356 7.820 1.00 61.47 80 GLY A N 1
ATOM 664 C CA . GLY A 1 80 ? 3.805 20.531 6.933 1.00 61.47 80 GLY A CA 1
ATOM 665 C C . GLY A 1 80 ? 4.174 20.283 5.469 1.00 61.47 80 GLY A C 1
ATOM 666 O O . GLY A 1 80 ? 4.056 21.200 4.657 1.00 61.47 80 GLY A O 1
ATOM 667 N N . LYS A 1 81 ? 4.587 19.069 5.076 1.00 70.44 81 LYS A N 1
ATOM 668 C CA . LYS A 1 81 ? 4.678 18.707 3.649 1.00 70.44 81 LYS A CA 1
ATOM 669 C C . LYS A 1 81 ? 3.379 18.048 3.204 1.00 70.44 81 LYS A C 1
ATOM 671 O O . LYS A 1 81 ? 3.080 16.937 3.615 1.00 70.44 81 LYS A O 1
ATOM 676 N N . GLN A 1 82 ? 2.644 18.714 2.317 1.00 78.31 82 GLN A N 1
ATOM 677 C CA . GLN A 1 82 ? 1.482 18.119 1.667 1.00 78.31 82 GLN A CA 1
ATOM 678 C C . GLN A 1 82 ? 1.959 17.078 0.643 1.00 78.31 82 GLN A C 1
ATOM 680 O O . GLN A 1 82 ? 2.491 17.423 -0.420 1.00 78.31 82 GLN A O 1
ATOM 685 N N . VAL A 1 83 ? 1.817 15.801 0.992 1.00 88.06 83 VAL A N 1
ATOM 686 C CA . VAL A 1 83 ? 2.191 14.664 0.146 1.00 88.06 83 VAL A CA 1
ATOM 687 C C . VAL A 1 83 ? 0.947 13.844 -0.146 1.00 88.06 83 VAL A C 1
ATOM 689 O O . VAL A 1 83 ? 0.303 13.370 0.774 1.00 88.06 83 VAL A O 1
ATOM 692 N N . ILE A 1 84 ? 0.631 13.652 -1.423 1.00 87.81 84 ILE A N 1
ATOM 693 C CA . ILE A 1 84 ? -0.574 12.938 -1.848 1.00 87.81 84 ILE A CA 1
ATOM 694 C C . ILE A 1 84 ? -0.185 11.548 -2.351 1.00 87.81 84 ILE A C 1
ATOM 696 O O . ILE A 1 84 ? 0.616 11.413 -3.285 1.00 87.81 84 ILE A O 1
ATOM 700 N N . GLY A 1 85 ? -0.778 10.511 -1.761 1.00 91.94 85 GLY A N 1
ATOM 701 C CA . GLY A 1 85 ? -0.725 9.150 -2.280 1.00 91.94 85 GLY A CA 1
ATOM 702 C C . GLY A 1 85 ? -1.648 8.980 -3.479 1.00 91.94 85 GLY A C 1
ATOM 703 O O . GLY A 1 85 ? -2.837 9.278 -3.409 1.00 91.94 85 GLY A O 1
ATOM 704 N N . ARG A 1 86 ? -1.118 8.495 -4.606 1.00 94.56 86 ARG A N 1
ATOM 705 C CA . ARG A 1 86 ? -1.907 8.274 -5.821 1.00 94.56 86 ARG A CA 1
ATOM 706 C C . ARG A 1 86 ? -1.756 6.846 -6.315 1.00 94.56 86 ARG A C 1
ATOM 708 O O . ARG A 1 86 ? -0.689 6.452 -6.787 1.00 94.56 86 ARG A O 1
ATOM 715 N N . MET A 1 87 ? -2.848 6.090 -6.232 1.00 94.50 87 MET A N 1
ATOM 716 C CA . MET A 1 87 ? -2.954 4.778 -6.866 1.00 94.50 87 MET A CA 1
ATOM 717 C C . MET A 1 87 ? -3.177 4.916 -8.378 1.00 94.50 87 MET A C 1
ATOM 719 O O . MET A 1 87 ? -3.861 5.855 -8.808 1.00 94.50 87 MET A O 1
ATOM 723 N N . PRO A 1 88 ? -2.628 3.997 -9.191 1.00 91.25 88 PRO A N 1
ATOM 724 C CA . PRO A 1 88 ? -2.869 3.965 -10.623 1.00 91.25 88 PRO A CA 1
ATOM 725 C C . PRO A 1 88 ? -4.356 3.769 -10.935 1.00 91.25 88 PRO A C 1
ATOM 727 O O . PRO A 1 88 ? -5.141 3.246 -10.135 1.00 91.25 88 PRO A O 1
ATOM 730 N N . VAL A 1 89 ? -4.736 4.205 -12.134 1.00 89.94 89 VAL A N 1
ATOM 731 C CA . VAL A 1 89 ? -6.011 3.814 -12.734 1.00 89.94 89 VAL A CA 1
ATOM 732 C C . VAL A 1 89 ? -5.898 2.339 -13.103 1.00 89.94 89 VAL A C 1
ATOM 734 O O . VAL A 1 89 ? -4.915 1.934 -13.718 1.00 89.94 89 VAL A O 1
ATOM 737 N N . VAL A 1 90 ? -6.893 1.551 -12.709 1.00 90.69 90 VAL A N 1
ATOM 738 C CA . VAL A 1 90 ? -7.002 0.135 -13.068 1.00 90.69 90 VAL A CA 1
ATOM 739 C C . VAL A 1 90 ? -8.183 -0.005 -14.021 1.00 90.69 90 VAL A C 1
ATOM 741 O O . VAL A 1 90 ? -9.248 0.556 -13.757 1.00 90.69 90 VAL A O 1
ATOM 744 N N . ASN A 1 91 ? -7.976 -0.694 -15.145 1.00 88.31 91 ASN A N 1
ATOM 745 C CA . ASN A 1 91 ? -9.033 -0.965 -16.118 1.00 88.31 91 ASN A CA 1
ATOM 746 C C . ASN A 1 91 ? -10.103 -1.859 -15.468 1.00 88.31 91 ASN A C 1
ATOM 748 O O . ASN A 1 91 ? -9.764 -2.837 -14.815 1.00 88.31 91 ASN A O 1
ATOM 752 N N . ILE A 1 92 ? -11.384 -1.549 -15.675 1.00 85.81 92 ILE A N 1
ATOM 753 C CA . ILE A 1 92 ? -12.518 -2.334 -15.158 1.00 85.81 92 ILE A CA 1
ATOM 754 C C . ILE A 1 92 ? -12.512 -3.772 -15.709 1.00 85.81 92 ILE A C 1
ATOM 756 O O . ILE A 1 92 ? -12.987 -4.683 -15.040 1.00 85.81 92 ILE A O 1
ATOM 760 N N . GLN A 1 93 ? -11.946 -3.990 -16.902 1.00 93.31 93 GLN A N 1
ATOM 761 C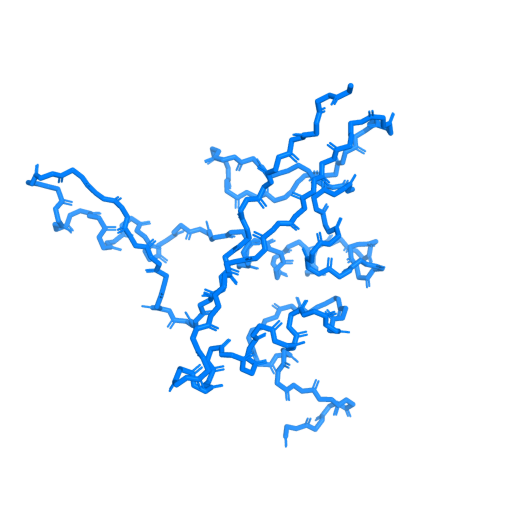 CA . GLN A 1 93 ? -11.775 -5.332 -17.474 1.00 93.31 93 GLN A CA 1
ATOM 762 C C . GLN A 1 93 ? -10.786 -6.202 -16.681 1.00 93.31 93 GLN A C 1
ATOM 764 O O . GLN A 1 93 ? -10.873 -7.423 -16.740 1.00 93.31 93 GLN A O 1
ATOM 769 N N . ASP A 1 94 ? -9.874 -5.588 -15.922 1.00 92.69 94 ASP A N 1
ATOM 770 C CA . ASP A 1 94 ? -9.028 -6.268 -14.938 1.00 92.69 94 ASP A CA 1
ATOM 771 C C . ASP A 1 94 ? -9.776 -6.296 -13.597 1.00 92.69 94 ASP A C 1
ATOM 773 O O . ASP A 1 94 ? -9.474 -5.552 -12.658 1.00 92.69 94 ASP A O 1
ATOM 777 N N . SER A 1 95 ? -10.844 -7.099 -13.556 1.00 92.75 95 SER A N 1
ATOM 778 C CA . SER A 1 95 ? -11.820 -7.104 -12.462 1.00 92.75 95 SER A CA 1
ATOM 779 C C . SER A 1 95 ? -11.178 -7.393 -11.108 1.00 92.75 95 SER A C 1
ATOM 781 O O . SER A 1 95 ? -11.521 -6.756 -10.114 1.00 92.75 95 SER A O 1
ATOM 783 N N . GLU A 1 96 ? -10.212 -8.310 -11.060 1.00 93.19 96 GLU A N 1
ATOM 784 C CA . GLU A 1 96 ? -9.524 -8.679 -9.823 1.00 93.19 96 GLU A CA 1
ATOM 785 C C . GLU A 1 96 ? -8.705 -7.513 -9.268 1.00 93.19 96 GLU A C 1
ATOM 787 O O . GLU A 1 96 ? -8.850 -7.141 -8.099 1.00 93.19 96 GLU A O 1
ATOM 792 N N . ARG A 1 97 ? -7.874 -6.876 -10.103 1.00 94.44 97 ARG A N 1
ATOM 793 C CA . ARG A 1 97 ? -7.057 -5.740 -9.664 1.00 94.44 97 ARG A CA 1
ATOM 794 C C . ARG A 1 97 ? -7.917 -4.512 -9.372 1.00 94.44 97 ARG A C 1
ATOM 796 O O . ARG A 1 97 ? -7.570 -3.712 -8.500 1.00 94.44 97 ARG A O 1
ATOM 803 N N . TYR A 1 98 ? -9.044 -4.359 -10.068 1.00 94.31 98 TYR A N 1
ATOM 804 C CA . TYR A 1 98 ? -10.028 -3.321 -9.779 1.00 94.31 98 TYR A CA 1
ATOM 805 C C . TYR A 1 98 ? -10.638 -3.515 -8.382 1.00 94.31 98 TYR A C 1
ATOM 807 O O . TYR A 1 98 ? -10.641 -2.573 -7.587 1.00 94.31 98 TYR A O 1
ATOM 815 N N . CYS A 1 99 ? -11.058 -4.737 -8.037 1.00 93.62 99 CYS A N 1
ATOM 816 C CA . CYS A 1 99 ? -11.522 -5.084 -6.691 1.00 93.62 99 CYS A CA 1
ATOM 817 C C . CYS A 1 99 ? -10.435 -4.852 -5.633 1.00 93.62 99 CYS A C 1
ATOM 819 O O . CYS A 1 99 ? -10.698 -4.205 -4.621 1.00 93.62 99 CYS A O 1
ATOM 821 N N . LEU A 1 100 ? -9.193 -5.278 -5.890 1.00 95.12 100 LEU A N 1
ATOM 822 C CA . LEU A 1 100 ? -8.058 -5.012 -4.999 1.00 95.12 100 LEU A CA 1
ATOM 823 C C . LEU A 1 100 ? -7.880 -3.510 -4.738 1.00 95.12 100 LEU A C 1
ATOM 825 O O . LEU A 1 100 ? -7.717 -3.088 -3.594 1.00 95.12 100 LEU A O 1
ATOM 829 N N . ARG A 1 101 ? -7.955 -2.681 -5.784 1.00 95.19 101 ARG A N 1
ATOM 830 C CA . ARG A 1 101 ? -7.877 -1.222 -5.650 1.00 95.19 101 ARG A CA 1
ATOM 831 C C . ARG A 1 101 ? -8.987 -0.671 -4.751 1.00 95.19 101 ARG A C 1
ATOM 833 O O . ARG A 1 101 ? -8.740 0.273 -4.007 1.00 95.19 101 ARG A O 1
ATOM 840 N N . LEU A 1 102 ? -10.200 -1.222 -4.823 1.00 94.62 102 LEU A N 1
ATOM 841 C CA . LEU A 1 102 ? -11.307 -0.821 -3.950 1.00 94.62 102 LEU A CA 1
ATOM 842 C C . LEU A 1 102 ? -11.069 -1.222 -2.491 1.00 94.62 102 LEU A C 1
ATOM 844 O O . LEU A 1 102 ? -11.349 -0.420 -1.602 1.00 94.62 102 LEU A O 1
ATOM 848 N N . LEU A 1 103 ? -10.520 -2.413 -2.245 1.00 95.38 103 LEU A N 1
ATOM 849 C CA . LEU A 1 103 ? -10.167 -2.866 -0.896 1.00 95.38 103 LEU A CA 1
ATOM 850 C C . LEU A 1 103 ? -9.098 -1.960 -0.273 1.00 95.38 103 LEU A C 1
ATOM 852 O O . LEU A 1 103 ? -9.265 -1.488 0.848 1.00 95.38 103 LEU A O 1
ATOM 856 N N . LEU A 1 104 ? -8.061 -1.614 -1.039 1.00 96.38 104 LEU A N 1
ATOM 857 C CA . LEU A 1 104 ? -6.998 -0.694 -0.613 1.00 96.38 104 LEU A CA 1
ATOM 858 C C . LEU A 1 104 ? -7.493 0.727 -0.290 1.00 96.38 104 LEU A C 1
ATOM 860 O O . LEU A 1 104 ? -6.838 1.448 0.458 1.00 96.38 104 LEU A O 1
ATOM 864 N N . LEU A 1 105 ? -8.634 1.142 -0.847 1.00 95.00 105 LEU A N 1
ATOM 865 C CA . LEU A 1 105 ? -9.266 2.431 -0.543 1.00 95.00 105 LEU A CA 1
ATOM 866 C C . LEU A 1 105 ? -10.090 2.426 0.746 1.00 95.00 105 LEU A C 1
ATOM 868 O O . LEU A 1 105 ? -10.537 3.490 1.162 1.00 95.00 105 LEU A O 1
ATOM 872 N N . ARG A 1 106 ? -10.376 1.257 1.324 1.00 93.69 106 ARG A N 1
ATOM 873 C CA . ARG A 1 106 ? -11.362 1.130 2.406 1.00 93.69 106 ARG A CA 1
ATOM 874 C C . ARG A 1 106 ? -10.839 0.408 3.635 1.00 93.69 106 ARG A C 1
ATOM 876 O O . ARG A 1 106 ? -11.322 0.688 4.727 1.00 93.69 106 ARG A O 1
ATOM 883 N N . LYS A 1 107 ? -9.893 -0.517 3.472 1.00 94.38 107 LYS A N 1
ATOM 884 C CA . LYS A 1 107 ? -9.365 -1.293 4.590 1.00 94.38 107 LYS A CA 1
ATOM 885 C C . LYS A 1 107 ? -8.192 -0.573 5.251 1.00 94.38 107 LYS A C 1
ATOM 887 O O . LYS A 1 107 ? -7.206 -0.227 4.601 1.00 94.38 107 LYS A O 1
ATOM 892 N N . LEU A 1 108 ? -8.324 -0.385 6.557 1.00 95.56 108 LEU A N 1
ATOM 893 C CA . LEU A 1 108 ? -7.294 0.126 7.451 1.00 95.56 108 LEU A CA 1
ATOM 894 C C . LEU A 1 108 ? -6.401 -1.008 7.959 1.00 95.56 108 LEU A C 1
ATOM 896 O O . LEU A 1 108 ? -6.850 -2.149 8.055 1.00 95.56 108 LEU A O 1
ATOM 900 N N . GLY A 1 109 ? -5.146 -0.684 8.277 1.00 95.62 109 GLY A N 1
ATOM 901 C CA . GLY A 1 109 ? -4.250 -1.570 9.031 1.00 95.62 109 GLY A CA 1
ATOM 902 C C . GLY A 1 109 ? -3.932 -2.922 8.390 1.00 95.62 109 GLY A C 1
ATOM 903 O O . GLY A 1 109 ? -3.441 -3.805 9.084 1.00 95.62 109 GLY A O 1
ATOM 904 N N . ALA A 1 110 ? -4.186 -3.112 7.089 1.00 96.69 110 ALA A N 1
ATOM 905 C CA . ALA A 1 110 ? -4.021 -4.426 6.477 1.00 96.69 110 ALA A CA 1
ATOM 906 C C . ALA A 1 110 ? -2.556 -4.896 6.540 1.00 96.69 110 ALA A C 1
ATOM 908 O O . ALA A 1 110 ? -1.663 -4.175 6.095 1.00 96.69 110 ALA A O 1
ATOM 909 N N . VAL A 1 111 ? -2.289 -6.096 7.057 1.00 96.88 111 VAL A N 1
ATOM 910 C CA . VAL A 1 111 ? -0.908 -6.608 7.246 1.00 96.88 111 VAL A CA 1
ATOM 911 C C . VAL A 1 111 ? -0.460 -7.614 6.182 1.00 96.88 111 VAL A C 1
ATOM 913 O O . VAL A 1 111 ? 0.687 -8.071 6.191 1.00 96.88 111 VAL A O 1
ATOM 916 N N . SER A 1 112 ? -1.353 -7.992 5.266 1.00 96.62 112 SER A N 1
ATOM 917 C CA . SER A 1 112 ? -1.074 -8.918 4.167 1.00 96.62 112 SER A CA 1
ATOM 918 C C . SER A 1 112 ? -2.133 -8.826 3.061 1.00 96.62 112 SER A C 1
ATOM 920 O O . SER A 1 112 ? -3.164 -8.165 3.201 1.00 96.62 112 SER A O 1
ATOM 922 N N . PHE A 1 113 ? -1.898 -9.536 1.953 1.00 95.25 113 PHE A N 1
ATOM 923 C CA . PHE A 1 113 ? -2.893 -9.695 0.890 1.00 95.25 113 PHE A CA 1
ATOM 924 C C . PHE A 1 113 ? -4.131 -10.477 1.329 1.00 95.25 113 PHE A C 1
ATOM 926 O O . PHE A 1 113 ? -5.225 -10.182 0.857 1.00 95.25 113 PHE A O 1
ATOM 933 N N . ASP A 1 114 ? -3.973 -11.465 2.205 1.00 94.19 114 ASP A N 1
ATOM 934 C CA . ASP A 1 114 ? -5.104 -12.259 2.692 1.00 94.19 114 ASP A CA 1
ATOM 935 C C . ASP A 1 114 ? -5.936 -11.463 3.689 1.00 94.19 114 ASP A C 1
ATOM 937 O O . ASP A 1 114 ? -7.166 -11.507 3.654 1.00 94.19 114 ASP A O 1
ATOM 941 N N . ASP A 1 115 ? -5.281 -10.625 4.492 1.00 93.88 115 ASP A N 1
ATOM 942 C CA . ASP A 1 115 ? -5.985 -9.695 5.355 1.00 93.88 115 ASP A CA 1
ATOM 943 C C . ASP A 1 115 ? -6.829 -8.722 4.516 1.00 93.88 115 ASP A C 1
ATOM 945 O O . ASP A 1 115 ? -8.001 -8.526 4.813 1.00 93.88 115 ASP A O 1
ATOM 949 N N . LEU A 1 116 ? -6.339 -8.221 3.373 1.00 92.44 116 LEU A N 1
ATOM 950 C CA . LEU A 1 116 ? -7.164 -7.402 2.464 1.00 92.44 116 LEU A CA 1
ATOM 951 C C . LEU A 1 116 ? -8.475 -8.061 2.019 1.00 92.44 116 LEU A C 1
ATOM 953 O O . LEU A 1 116 ? -9.442 -7.345 1.766 1.00 92.44 116 LEU A O 1
ATOM 957 N N . LYS A 1 117 ? -8.509 -9.390 1.927 1.00 87.25 117 LYS A N 1
ATOM 958 C CA . LYS A 1 117 ? -9.691 -10.157 1.512 1.00 87.25 117 LYS A CA 1
ATOM 959 C C . LYS A 1 117 ? -10.628 -10.487 2.674 1.00 87.25 117 LYS A C 1
ATOM 961 O O . LYS A 1 117 ? -11.730 -10.950 2.431 1.00 87.25 117 LYS A O 1
ATOM 966 N N . THR A 1 118 ? -10.197 -10.254 3.909 1.00 86.00 118 THR A N 1
ATOM 967 C CA . THR A 1 118 ? -10.912 -10.682 5.110 1.00 86.00 118 THR A CA 1
ATOM 968 C C . THR A 1 118 ? -11.731 -9.528 5.700 1.00 86.00 118 THR A C 1
ATOM 970 O O . THR A 1 118 ? -11.196 -8.439 5.936 1.00 86.00 118 THR A O 1
ATOM 973 N N . VAL A 1 119 ? -13.009 -9.765 5.998 1.00 73.44 119 VAL A N 1
ATOM 974 C CA . VAL A 1 119 ? -13.889 -8.851 6.750 1.00 73.44 119 VAL A CA 1
ATOM 975 C C . VAL A 1 119 ? -14.360 -9.581 8.005 1.00 73.44 119 VAL A C 1
ATOM 977 O O . VAL A 1 119 ? -14.890 -10.681 7.912 1.00 73.44 119 VAL A O 1
ATOM 980 N N . ASP A 1 120 ? -14.108 -9.008 9.184 1.00 72.12 120 ASP A N 1
ATOM 981 C CA . ASP A 1 120 ? -14.473 -9.603 10.483 1.00 72.12 120 ASP A CA 1
ATOM 982 C C . ASP A 1 120 ? -13.969 -11.049 10.690 1.00 72.12 120 ASP A C 1
ATOM 984 O O . ASP A 1 120 ? -14.609 -11.872 11.339 1.00 72.12 120 ASP A O 1
ATOM 988 N N . GLY A 1 121 ? -12.801 -11.375 10.126 1.00 64.62 121 GLY A N 1
ATOM 989 C CA . GLY A 1 121 ? -12.212 -12.718 10.203 1.00 64.62 121 GLY A CA 1
ATOM 990 C C . GLY A 1 121 ? -12.804 -13.739 9.224 1.00 64.62 121 GLY A C 1
ATOM 991 O O . GLY A 1 121 ? -12.413 -14.903 9.264 1.00 64.62 121 GLY A O 1
ATOM 992 N N . ILE A 1 122 ? -13.713 -13.318 8.341 1.00 60.56 122 ILE A N 1
ATOM 993 C CA . ILE A 1 122 ? -14.342 -14.154 7.318 1.00 60.56 122 ILE A CA 1
ATOM 994 C C . ILE A 1 122 ? -13.823 -13.737 5.938 1.00 60.56 122 ILE A C 1
ATOM 996 O O . ILE A 1 122 ? -13.720 -12.544 5.640 1.00 60.56 122 ILE A O 1
ATOM 1000 N N . VAL A 1 123 ? -13.474 -14.732 5.119 1.00 59.22 123 VAL A N 1
ATOM 1001 C CA . VAL A 1 123 ? -13.101 -14.573 3.702 1.00 59.22 123 VAL A CA 1
ATOM 1002 C C . VAL A 1 123 ? -14.331 -14.743 2.824 1.00 59.22 123 VAL A C 1
ATOM 1004 O O . VAL A 1 123 ? -15.074 -15.722 3.063 1.00 59.22 123 VAL A O 1
#

Secondary structure (DSSP, 8-state):
-PPEEEEPP---TT-------TT-HHHHHHHHHHSPPHHHHHHHHHHH-GGGGGSBTTTHHHHEEEETTTTEEEE-SSTT--EEEEPPP--TTSHHHHHHHHHHTT-BS--SHHHHH-BTTB-

Foldseek 3Di:
DDAAEDEADQDDVLGGDWDDDPPCVVVRSVVVNPAAGLVLQLLVCLVPPVVQLVDQSQCLVQQWDQDPVVRHTDGDPDHDHRYTYDYDDDDVVPVVSVVSVVLSRPGGSHNDPVSSVDDPNHD

Radius of gyration: 15.18 Å; chains: 1; bounding box: 35×40×38 Å

Sequence (123 aa):
MSCTVVRLAVHFPDQQAIVYQDGQEDEAVPRAATRQTTLTAWFELNKNDEDSHNYLYTDIPHYYIFNKIAMKWQKLQREGKQVIGRMPVVNIQDSERYCLRLLLLRKLGAVSFDDLKTVDGIV